Protein AF-A0A225DYH1-F1 (afdb_monomer_lite)

Secondary structure (DSSP, 8-state):
--B-HHHHHHHHHHH-HHHHHTS-TTTTT-HHHHHHHHHHHHHHHHHTT-HHHHHHHHHHHHHHHHHB-HHHHHHIIIIIIIHHHH-----S------------

Structure (mmCIF, N/CA/C/O backbone):
data_AF-A0A225DYH1-F1
#
_entry.id   AF-A0A225DYH1-F1
#
loop_
_atom_site.group_PDB
_atom_site.id
_atom_site.type_symbol
_atom_site.label_atom_id
_atom_site.label_alt_id
_atom_site.label_comp_id
_atom_site.label_asym_id
_atom_site.label_entity_id
_atom_site.label_seq_id
_atom_site.pdbx_PDB_ins_code
_atom_site.Cartn_x
_atom_site.Cartn_y
_atom_site.Cartn_z
_atom_site.occupancy
_atom_site.B_iso_or_equiv
_atom_site.auth_seq_id
_atom_site.auth_comp_id
_atom_site.auth_asym_id
_atom_site.auth_atom_id
_atom_site.pdbx_PDB_model_num
ATOM 1 N N . MET A 1 1 ? 18.269 -3.189 -11.341 1.00 55.94 1 MET A N 1
ATOM 2 C CA . MET A 1 1 ? 16.946 -3.661 -11.794 1.00 55.94 1 MET A CA 1
ATOM 3 C C . MET A 1 1 ? 15.935 -2.948 -10.926 1.00 55.94 1 MET A C 1
ATOM 5 O O . MET A 1 1 ? 16.079 -3.022 -9.713 1.00 55.94 1 MET A O 1
ATOM 9 N N . SER A 1 2 ? 15.031 -2.171 -11.509 1.00 68.25 2 SER A N 1
ATOM 10 C CA . SER A 1 2 ? 14.019 -1.456 -10.730 1.00 68.25 2 SER A CA 1
ATOM 11 C C . SER A 1 2 ? 12.886 -2.413 -10.357 1.00 68.25 2 SER A C 1
ATOM 13 O O . SER A 1 2 ? 12.548 -3.292 -11.149 1.00 68.25 2 SER A O 1
ATOM 15 N N . ALA A 1 3 ? 12.331 -2.273 -9.156 1.00 80.31 3 ALA A N 1
ATOM 16 C CA . ALA A 1 3 ? 11.293 -3.163 -8.646 1.00 80.31 3 ALA A CA 1
ATOM 17 C C . ALA A 1 3 ? 9.984 -3.002 -9.436 1.00 80.31 3 ALA A C 1
ATOM 19 O O . ALA A 1 3 ? 9.493 -1.888 -9.615 1.00 80.31 3 ALA A O 1
ATOM 20 N N . GLY A 1 4 ? 9.428 -4.114 -9.911 1.00 86.88 4 GLY A N 1
ATOM 21 C CA . GLY A 1 4 ? 8.134 -4.168 -10.594 1.00 86.88 4 GLY A CA 1
ATOM 22 C C . GLY A 1 4 ? 7.064 -4.859 -9.749 1.00 86.88 4 GLY A C 1
ATOM 23 O O . GLY A 1 4 ? 7.243 -5.082 -8.551 1.00 86.88 4 GLY A O 1
ATOM 24 N N . ARG A 1 5 ? 5.964 -5.253 -10.394 1.00 90.62 5 ARG A N 1
ATOM 25 C CA . ARG A 1 5 ? 4.838 -5.959 -9.761 1.00 90.62 5 ARG A CA 1
ATOM 26 C C . ARG A 1 5 ? 5.257 -7.202 -8.964 1.00 90.62 5 ARG A C 1
ATOM 28 O O . ARG A 1 5 ? 4.767 -7.412 -7.862 1.00 90.62 5 ARG A O 1
ATOM 35 N N . GLU A 1 6 ? 6.155 -8.022 -9.504 1.00 89.75 6 GLU A N 1
ATOM 36 C CA . GLU A 1 6 ? 6.579 -9.269 -8.848 1.00 89.75 6 GLU A CA 1
ATOM 37 C C . GLU A 1 6 ? 7.306 -9.016 -7.523 1.00 89.75 6 GLU A C 1
ATOM 39 O O . GLU A 1 6 ? 7.016 -9.670 -6.524 1.00 89.75 6 GLU A O 1
ATOM 44 N N . GLU A 1 7 ? 8.200 -8.026 -7.490 1.00 89.50 7 GLU A N 1
ATOM 45 C CA . GLU A 1 7 ? 8.907 -7.630 -6.267 1.00 89.50 7 GLU A CA 1
ATOM 46 C C . GLU A 1 7 ? 7.929 -7.059 -5.233 1.00 89.50 7 GLU A C 1
ATOM 48 O O . GLU A 1 7 ? 8.018 -7.385 -4.050 1.00 89.50 7 GLU A O 1
ATOM 53 N N . PHE A 1 8 ? 6.955 -6.258 -5.680 1.00 90.94 8 PHE A N 1
ATOM 54 C CA . PHE A 1 8 ? 5.878 -5.760 -4.825 1.00 90.94 8 PHE A CA 1
ATOM 55 C C . PHE A 1 8 ? 5.097 -6.905 -4.167 1.00 90.94 8 PHE A C 1
ATOM 57 O O . PHE A 1 8 ? 5.014 -6.958 -2.940 1.00 90.94 8 PHE A O 1
ATOM 64 N N . LEU A 1 9 ? 4.585 -7.852 -4.959 1.00 91.31 9 LEU A N 1
ATOM 65 C CA . LEU A 1 9 ? 3.812 -8.987 -4.447 1.00 91.31 9 LEU A CA 1
ATOM 66 C C . LEU A 1 9 ? 4.650 -9.902 -3.551 1.00 91.31 9 LEU A C 1
ATOM 68 O O . LEU A 1 9 ? 4.157 -10.362 -2.525 1.00 91.31 9 LEU A O 1
ATOM 72 N N . SER A 1 10 ? 5.918 -10.129 -3.899 1.00 92.44 10 SER A N 1
ATOM 73 C CA . SER A 1 10 ? 6.848 -10.925 -3.093 1.00 92.44 10 SER A CA 1
ATOM 74 C C . SER A 1 10 ? 7.052 -10.312 -1.704 1.00 92.44 10 SER A C 1
ATOM 76 O O . SER A 1 10 ? 6.870 -10.984 -0.685 1.00 92.44 10 SER A O 1
ATOM 78 N N . ARG A 1 11 ? 7.346 -9.005 -1.634 1.00 92.56 11 ARG A N 1
ATOM 79 C CA . ARG A 1 11 ? 7.507 -8.309 -0.348 1.00 92.56 11 ARG A CA 1
ATOM 80 C C . ARG A 1 11 ? 6.210 -8.234 0.439 1.00 92.56 11 ARG A C 1
ATOM 82 O O . ARG A 1 11 ? 6.243 -8.365 1.663 1.00 92.56 11 ARG A O 1
ATOM 89 N N . LEU A 1 12 ? 5.086 -8.033 -0.243 1.00 91.75 12 LEU A N 1
ATOM 90 C CA . LEU A 1 12 ? 3.785 -7.977 0.403 1.00 91.75 12 LEU A CA 1
ATOM 91 C C . LEU A 1 12 ? 3.414 -9.334 1.012 1.00 91.75 12 LEU A C 1
ATOM 93 O O . LEU A 1 12 ? 3.068 -9.385 2.186 1.00 91.75 12 LEU A O 1
ATOM 97 N N . ALA A 1 13 ? 3.591 -10.435 0.280 1.00 92.50 13 ALA A N 1
ATOM 98 C CA . ALA A 1 13 ? 3.340 -11.785 0.784 1.00 92.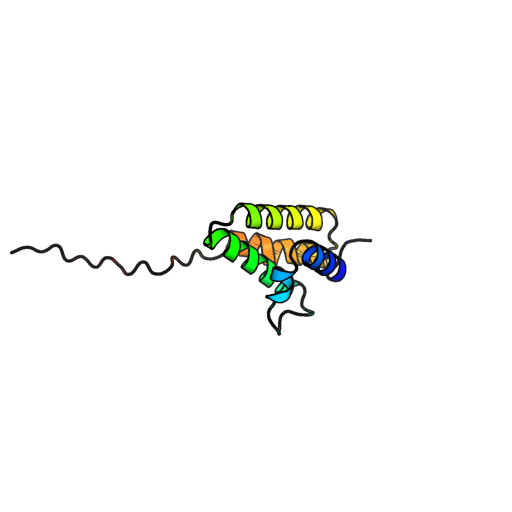50 13 ALA A CA 1
ATOM 99 C C . ALA A 1 13 ? 4.271 -12.166 1.948 1.00 92.50 13 ALA A C 1
ATOM 101 O O . ALA A 1 13 ? 3.842 -12.842 2.881 1.00 92.50 13 ALA A O 1
ATOM 102 N N . ALA A 1 14 ? 5.528 -11.710 1.923 1.00 92.75 14 ALA A N 1
ATOM 103 C CA . ALA A 1 14 ? 6.487 -11.975 2.994 1.00 92.75 14 ALA A CA 1
ATOM 104 C C . ALA A 1 14 ? 6.153 -11.238 4.303 1.00 92.75 14 ALA A C 1
ATOM 106 O O . ALA A 1 14 ? 6.434 -11.750 5.386 1.00 92.75 14 ALA A O 1
ATOM 107 N N . ASN A 1 15 ? 5.571 -10.038 4.221 1.00 90.81 15 ASN A N 1
ATOM 108 C CA . ASN A 1 15 ? 5.292 -9.206 5.395 1.00 90.81 15 ASN A CA 1
ATOM 109 C C . ASN A 1 15 ? 3.837 -9.286 5.876 1.00 90.81 15 ASN A C 1
ATOM 111 O O . ASN A 1 15 ? 3.591 -9.139 7.075 1.00 90.81 15 ASN A O 1
ATOM 115 N N . PHE A 1 16 ? 2.897 -9.496 4.951 1.00 92.50 16 PHE A N 1
ATOM 116 C CA . PHE A 1 16 ? 1.452 -9.391 5.151 1.00 92.50 16 PHE A CA 1
ATOM 117 C C . PHE A 1 16 ? 0.703 -10.448 4.312 1.00 92.50 16 PHE A C 1
ATOM 119 O O . PHE A 1 16 ? -0.071 -10.099 3.414 1.00 92.50 16 PHE A O 1
ATOM 126 N N . PRO A 1 17 ? 0.907 -11.752 4.577 1.00 90.44 17 PRO A N 1
ATOM 127 C CA . PRO A 1 17 ? 0.263 -12.816 3.804 1.00 90.44 17 PRO A CA 1
ATOM 128 C C . PRO A 1 17 ? -1.271 -12.732 3.850 1.00 90.44 17 PRO A C 1
ATOM 130 O O . PRO A 1 17 ? -1.930 -12.986 2.844 1.00 90.44 17 PRO A O 1
ATOM 133 N N . ASP A 1 18 ? -1.834 -12.296 4.981 1.00 88.00 18 ASP A N 1
ATOM 134 C CA . ASP A 1 18 ? -3.282 -12.133 5.161 1.00 88.00 18 ASP A CA 1
ATOM 135 C C . ASP A 1 18 ? -3.869 -11.038 4.258 1.00 88.00 18 ASP A C 1
ATOM 137 O O . ASP A 1 18 ? -5.004 -11.146 3.798 1.00 88.00 18 ASP A O 1
ATOM 141 N N . VAL A 1 19 ? -3.086 -9.994 3.967 1.00 88.62 19 VAL A N 1
ATOM 142 C CA . VAL A 1 19 ? -3.507 -8.906 3.078 1.00 88.62 19 VAL A CA 1
ATOM 143 C C . VAL A 1 19 ? -3.573 -9.396 1.637 1.00 88.62 19 VAL A C 1
ATOM 145 O O . VAL A 1 19 ? -4.573 -9.162 0.964 1.00 88.62 19 VAL A O 1
ATOM 148 N N . VAL A 1 20 ? -2.561 -10.146 1.189 1.00 88.62 20 VAL A N 1
ATOM 149 C CA . VAL A 1 20 ? -2.539 -10.752 -0.153 1.00 88.62 20 VAL A CA 1
ATOM 150 C C . VAL A 1 20 ? -3.685 -11.748 -0.327 1.00 88.62 20 VAL A C 1
ATOM 152 O O . VAL A 1 20 ? -4.327 -11.776 -1.373 1.00 88.62 20 VAL A O 1
ATOM 155 N N . ALA A 1 21 ? -3.985 -12.539 0.707 1.00 87.75 21 ALA A N 1
ATOM 156 C CA . ALA A 1 21 ? -5.116 -13.463 0.693 1.00 87.75 21 ALA A CA 1
ATOM 157 C C . ALA A 1 21 ? -6.478 -12.749 0.578 1.00 87.75 21 ALA A C 1
ATOM 159 O O . ALA A 1 21 ? -7.452 -13.355 0.136 1.00 87.75 21 ALA A O 1
ATOM 160 N N . GLY A 1 22 ? -6.546 -11.474 0.971 1.00 85.19 22 GLY A N 1
ATOM 161 C CA . GLY A 1 22 ? -7.741 -10.638 0.897 1.00 85.19 22 GLY A CA 1
ATOM 162 C C . GLY A 1 22 ? -7.925 -9.876 -0.419 1.00 85.19 22 GLY A C 1
ATOM 163 O O . GLY A 1 22 ? -8.901 -9.133 -0.525 1.00 85.19 22 GLY A O 1
ATOM 164 N N . PHE A 1 23 ? -7.017 -10.021 -1.390 1.00 88.06 23 PHE A N 1
ATOM 165 C CA . PHE A 1 23 ? -7.116 -9.335 -2.681 1.00 88.06 23 PHE A CA 1
ATOM 166 C C . PHE A 1 23 ? -8.342 -9.786 -3.475 1.00 88.06 23 PHE A C 1
ATOM 168 O O . PHE A 1 23 ? -8.770 -10.943 -3.423 1.00 88.06 23 PHE A O 1
ATOM 175 N N . GLY A 1 24 ? -8.913 -8.852 -4.233 1.00 81.00 24 GLY A N 1
ATOM 176 C CA . GLY A 1 24 ? -10.084 -9.115 -5.054 1.00 81.00 24 GLY A CA 1
ATOM 177 C C . GLY A 1 24 ? -9.785 -10.134 -6.164 1.00 81.00 24 GLY A C 1
ATOM 178 O O . GLY A 1 24 ? -8.702 -10.112 -6.755 1.00 81.00 24 GLY A O 1
ATOM 179 N N . PRO A 1 25 ? -10.755 -10.991 -6.544 1.00 78.88 25 PRO A N 1
ATOM 180 C CA . PRO A 1 25 ? -10.559 -11.990 -7.601 1.00 78.88 25 PRO A CA 1
ATOM 181 C C . PRO A 1 25 ? -10.272 -11.371 -8.980 1.00 78.88 25 PRO A C 1
ATOM 183 O O . PRO A 1 25 ? -9.769 -12.056 -9.865 1.00 78.88 25 PRO A O 1
ATOM 186 N N . TYR A 1 26 ? -10.581 -10.083 -9.160 1.00 80.25 26 TYR A N 1
ATOM 187 C CA . TYR A 1 26 ? -10.363 -9.329 -10.398 1.00 80.25 26 TYR A CA 1
ATOM 188 C C . TYR A 1 26 ? -9.130 -8.417 -10.355 1.00 80.25 26 TYR A C 1
ATOM 190 O O . TYR A 1 26 ? -8.785 -7.819 -11.369 1.00 80.25 26 TYR A O 1
ATOM 198 N N . SER A 1 27 ? -8.471 -8.303 -9.201 1.00 78.81 27 SER A N 1
ATOM 199 C CA . SER A 1 27 ? -7.303 -7.438 -9.023 1.00 78.81 27 SER A CA 1
ATOM 200 C C . SER A 1 27 ? -6.018 -8.115 -9.496 1.00 78.81 27 SER A C 1
ATOM 202 O O . SER A 1 27 ? -5.084 -7.449 -9.937 1.00 78.81 27 SER A O 1
ATOM 204 N N . ALA A 1 28 ? -5.971 -9.449 -9.436 1.00 79.31 28 ALA A N 1
ATOM 205 C CA . ALA A 1 28 ? -4.784 -10.229 -9.755 1.00 79.31 28 ALA A CA 1
ATOM 206 C C . ALA A 1 28 ? -4.306 -9.989 -11.198 1.00 79.31 28 ALA A C 1
ATOM 208 O O . ALA A 1 28 ? -5.032 -10.212 -12.165 1.00 79.31 28 ALA A O 1
ATOM 209 N N . GLY A 1 29 ? -3.049 -9.569 -11.338 1.00 81.94 29 GLY A N 1
ATOM 210 C CA . GLY A 1 29 ? -2.435 -9.260 -12.633 1.00 81.94 29 GLY A CA 1
ATOM 211 C C . GLY A 1 29 ? -2.519 -7.787 -13.028 1.00 81.94 29 GLY A C 1
ATOM 212 O O . GLY A 1 29 ? -1.841 -7.383 -13.972 1.00 81.94 29 GLY A O 1
ATOM 213 N N . LEU A 1 30 ? -3.285 -6.976 -12.295 1.00 88.88 30 LEU A N 1
ATOM 214 C CA . LEU A 1 30 ? -3.433 -5.543 -12.526 1.00 88.88 30 LEU A CA 1
ATOM 215 C C . LEU A 1 30 ? -2.752 -4.775 -11.394 1.00 88.88 30 LEU A C 1
ATOM 217 O O . LEU A 1 30 ? -3.321 -4.590 -10.323 1.00 88.88 30 LEU A O 1
ATOM 221 N N . LEU A 1 31 ? -1.536 -4.291 -11.651 1.00 90.81 31 LEU A N 1
ATOM 222 C CA . LEU A 1 31 ? -0.688 -3.640 -10.646 1.00 90.81 31 LEU A CA 1
ATOM 223 C C . LEU A 1 31 ? -1.407 -2.515 -9.878 1.00 90.81 31 LEU A C 1
ATOM 225 O O . LEU A 1 31 ? -1.324 -2.450 -8.657 1.00 90.81 31 LEU A O 1
ATOM 229 N N . HIS A 1 32 ? -2.141 -1.649 -10.577 1.00 91.25 32 HIS A N 1
ATOM 230 C CA . HIS A 1 32 ? -2.900 -0.568 -9.942 1.00 91.25 32 HIS A CA 1
ATOM 231 C C . HIS A 1 32 ? -4.015 -1.087 -9.019 1.00 91.25 32 HIS A C 1
ATOM 233 O O . HIS A 1 32 ? -4.225 -0.527 -7.946 1.00 91.25 32 HIS A O 1
ATOM 239 N N . CYS A 1 33 ? -4.696 -2.176 -9.390 1.00 90.75 33 CYS A N 1
ATOM 240 C CA . CYS A 1 33 ? -5.728 -2.792 -8.555 1.00 90.75 33 CYS A CA 1
ATOM 241 C C . CYS A 1 33 ? -5.120 -3.495 -7.336 1.00 90.75 33 CYS A C 1
ATOM 243 O O . CYS A 1 33 ? -5.636 -3.349 -6.238 1.00 90.75 33 CYS A O 1
ATOM 245 N N . GLU A 1 34 ? -3.999 -4.199 -7.502 1.00 92.44 34 GLU A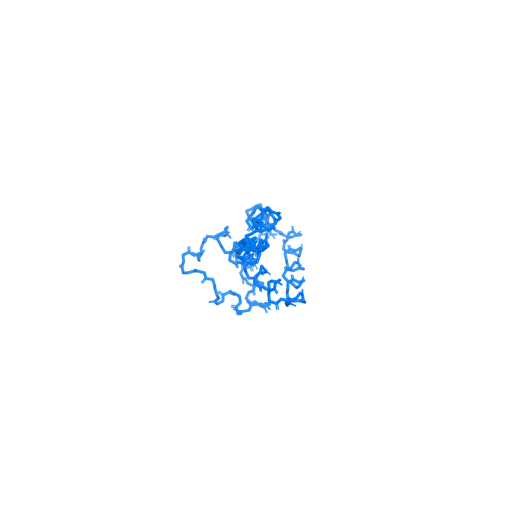 N 1
ATOM 246 C CA . GLU A 1 34 ? -3.274 -4.843 -6.395 1.00 92.44 34 GLU A CA 1
ATOM 247 C C . GLU A 1 34 ? -2.754 -3.809 -5.383 1.00 92.44 34 GLU A C 1
ATOM 249 O O . GLU A 1 34 ? -2.808 -4.020 -4.171 1.00 92.44 34 GLU A O 1
ATOM 254 N N . VAL A 1 35 ? -2.288 -2.656 -5.868 1.00 92.94 35 VAL A N 1
ATOM 255 C CA . VAL A 1 35 ? -1.903 -1.530 -5.011 1.00 92.94 35 VAL A CA 1
ATOM 256 C C . VAL A 1 35 ? -3.126 -0.894 -4.335 1.00 92.94 35 VAL A C 1
ATOM 258 O O . VAL A 1 35 ? -3.053 -0.556 -3.154 1.00 92.94 35 VAL A O 1
ATOM 261 N N . GLY A 1 36 ? -4.258 -0.789 -5.035 1.00 91.62 36 GLY A N 1
ATOM 262 C CA . GLY A 1 36 ? -5.528 -0.335 -4.461 1.00 91.62 36 GLY A CA 1
ATOM 263 C C . GLY A 1 36 ? -6.063 -1.263 -3.362 1.00 91.62 36 GLY A C 1
ATOM 264 O O . GLY A 1 36 ? -6.498 -0.789 -2.314 1.00 91.62 36 GLY A O 1
ATOM 265 N N . ASP A 1 37 ? -5.957 -2.581 -3.537 1.00 92.12 37 ASP A N 1
ATOM 266 C CA . ASP A 1 37 ? -6.328 -3.559 -2.508 1.00 92.12 37 ASP A CA 1
ATOM 267 C C . ASP A 1 37 ? -5.422 -3.434 -1.274 1.00 92.12 37 ASP A C 1
ATOM 269 O O . ASP A 1 37 ? -5.891 -3.494 -0.132 1.00 92.12 37 ASP A O 1
ATOM 273 N N . PHE A 1 38 ? -4.126 -3.184 -1.482 1.00 93.94 38 PHE A N 1
ATOM 274 C CA . PHE A 1 38 ? -3.208 -2.906 -0.382 1.00 93.94 38 PHE A CA 1
ATOM 275 C C . PHE A 1 38 ? -3.555 -1.601 0.350 1.00 93.94 38 PHE A C 1
ATOM 277 O O . PHE A 1 38 ? -3.560 -1.573 1.582 1.00 93.94 38 PHE A O 1
ATOM 284 N N . ARG A 1 39 ? -3.918 -0.539 -0.379 1.00 93.75 39 ARG A N 1
ATOM 285 C CA . ARG A 1 39 ? -4.420 0.710 0.214 1.00 93.75 39 ARG A CA 1
ATOM 286 C C . ARG A 1 39 ? -5.655 0.455 1.074 1.00 93.75 39 ARG A C 1
ATOM 288 O O . ARG A 1 39 ? -5.699 0.889 2.222 1.00 93.75 39 ARG A O 1
ATOM 295 N N . GLN A 1 40 ? -6.620 -0.307 0.563 1.00 91.56 40 GLN A N 1
ATOM 296 C CA . GLN A 1 40 ? -7.834 -0.645 1.303 1.00 91.56 40 GLN A CA 1
ATOM 297 C C . GLN A 1 40 ? -7.524 -1.440 2.582 1.00 91.56 40 GLN A C 1
ATOM 299 O O . GLN A 1 40 ? -8.180 -1.257 3.610 1.00 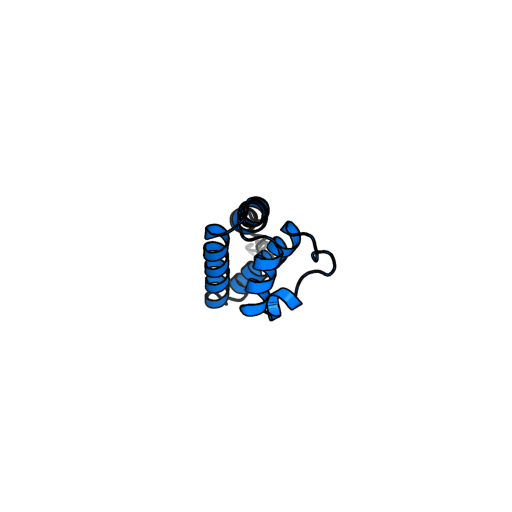91.56 40 GLN A O 1
ATOM 304 N N . ALA A 1 41 ? -6.512 -2.310 2.563 1.00 92.75 41 ALA A N 1
ATOM 305 C CA . ALA A 1 41 ? -6.045 -2.982 3.772 1.00 92.75 41 ALA A CA 1
ATOM 306 C C . ALA A 1 41 ? -5.472 -1.991 4.802 1.00 92.75 41 ALA A C 1
ATOM 308 O O . ALA A 1 41 ? -5.750 -2.124 5.996 1.00 92.75 41 ALA A O 1
ATOM 309 N N . THR A 1 42 ? -4.740 -0.966 4.357 1.00 92.62 42 THR A N 1
ATOM 310 C CA . THR A 1 42 ? -4.267 0.134 5.215 1.00 92.62 42 THR A CA 1
ATOM 311 C C . THR A 1 42 ? -5.418 0.938 5.806 1.00 92.62 42 THR A C 1
ATOM 313 O O . THR A 1 42 ? -5.445 1.136 7.019 1.00 92.62 42 THR A O 1
ATOM 316 N N . GLU A 1 43 ? -6.402 1.330 4.997 1.00 91.44 43 GLU A N 1
ATOM 317 C CA . GLU A 1 43 ? -7.609 2.026 5.465 1.00 91.44 43 GLU A CA 1
ATOM 318 C C . GLU A 1 43 ? -8.336 1.200 6.531 1.00 91.44 43 GLU A C 1
ATOM 320 O O . GLU A 1 43 ? -8.636 1.697 7.612 1.00 91.44 43 GLU A O 1
ATOM 325 N N . ARG A 1 44 ? -8.529 -0.104 6.293 1.00 91.31 44 ARG A N 1
ATOM 326 C CA . ARG A 1 44 ? -9.145 -1.012 7.274 1.00 91.31 44 ARG A CA 1
ATOM 327 C C . ARG A 1 44 ? -8.333 -1.121 8.561 1.00 91.31 44 ARG A C 1
ATOM 329 O O . ARG A 1 44 ? -8.923 -1.242 9.635 1.00 91.31 44 ARG A O 1
ATOM 336 N N . ALA A 1 45 ? -7.005 -1.127 8.488 1.00 90.56 45 ALA A N 1
ATOM 337 C CA . ALA A 1 45 ? -6.163 -1.130 9.679 1.00 90.56 45 ALA A CA 1
ATOM 338 C C . ALA A 1 45 ? -6.336 0.172 10.480 1.00 90.56 45 ALA A C 1
ATOM 340 O O . ALA A 1 45 ? -6.500 0.117 11.701 1.00 90.56 45 ALA A O 1
ATOM 341 N N . MET A 1 46 ? -6.383 1.322 9.800 1.00 89.56 46 MET A N 1
ATOM 342 C CA . MET A 1 46 ? -6.639 2.629 10.417 1.00 89.56 46 MET A CA 1
ATOM 343 C C . MET A 1 46 ? -8.031 2.692 11.064 1.00 89.56 46 MET A C 1
ATOM 345 O O . MET A 1 46 ? -8.134 3.009 12.248 1.00 89.56 46 MET A O 1
ATOM 349 N N . ASP A 1 47 ? -9.074 2.296 10.333 1.00 89.56 47 ASP A N 1
ATOM 350 C CA . ASP A 1 47 ? -10.471 2.263 10.786 1.00 89.56 47 ASP A CA 1
ATOM 351 C C . ASP A 1 47 ? -10.683 1.389 12.028 1.00 89.56 47 ASP A C 1
ATOM 353 O O . ASP A 1 47 ? -11.485 1.713 12.902 1.00 89.56 47 ASP A O 1
ATOM 357 N N . ASN A 1 48 ? -9.959 0.272 12.127 1.00 91.00 48 ASN A N 1
ATOM 358 C CA . ASN A 1 48 ? -10.030 -0.637 13.273 1.00 91.00 48 ASN A CA 1
ATOM 359 C C . ASN A 1 48 ? -9.107 -0.223 14.436 1.00 91.00 48 ASN A C 1
ATOM 361 O O . ASN A 1 48 ? -8.917 -1.002 15.371 1.00 91.00 48 ASN A O 1
ATOM 365 N N . GLY A 1 49 ? -8.485 0.960 14.376 1.00 91.25 49 GLY A N 1
ATOM 366 C CA . GLY A 1 49 ? -7.555 1.447 15.398 1.00 91.25 49 GLY A CA 1
ATOM 367 C C . GLY A 1 49 ? -6.223 0.690 15.449 1.00 91.25 49 GLY A C 1
ATOM 368 O O . GLY A 1 49 ? -5.433 0.885 16.375 1.00 91.25 49 GLY A O 1
ATOM 369 N N . ARG A 1 50 ? -5.927 -0.162 14.459 1.00 92.69 50 ARG A N 1
ATOM 370 C CA . ARG A 1 50 ? -4.670 -0.918 14.347 1.00 92.69 50 ARG A CA 1
ATOM 371 C C . ARG A 1 50 ? -3.583 -0.053 13.707 1.00 92.69 50 ARG A C 1
ATOM 373 O O . ARG A 1 50 ? -2.996 -0.401 12.687 1.00 92.69 50 ARG A O 1
ATOM 380 N N . LEU A 1 51 ? -3.297 1.090 14.331 1.00 91.69 51 LEU A N 1
ATOM 381 C CA . LEU A 1 51 ? -2.358 2.088 13.801 1.00 91.69 51 LEU A CA 1
ATOM 382 C C . LEU A 1 51 ? -0.936 1.540 13.622 1.00 91.69 51 LEU A C 1
ATOM 384 O O . LEU A 1 51 ? -0.241 1.935 12.693 1.00 91.69 51 LEU A O 1
ATOM 388 N N . TRP A 1 52 ? -0.526 0.591 14.466 1.00 92.62 52 TRP A N 1
ATOM 389 C CA . TRP A 1 52 ? 0.763 -0.096 14.345 1.00 92.62 52 TRP A CA 1
ATOM 390 C C . TRP A 1 52 ? 0.881 -0.903 13.042 1.00 92.62 52 TRP A C 1
ATOM 392 O O . TRP A 1 52 ? 1.964 -1.019 12.477 1.00 92.62 52 TRP A O 1
ATOM 402 N N . GLU A 1 53 ? -0.224 -1.469 12.555 1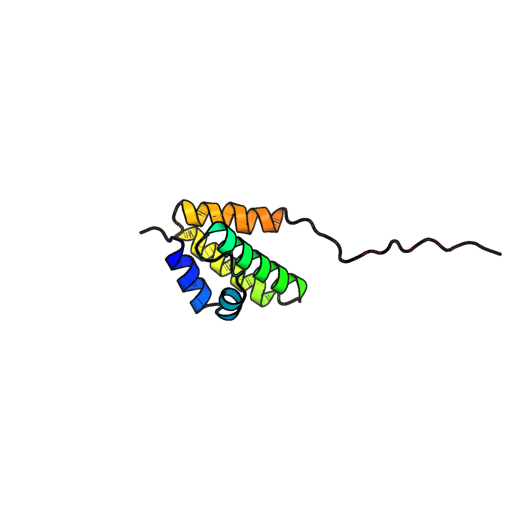.00 92.31 53 GLU A N 1
ATOM 403 C CA . GLU A 1 53 ? -0.269 -2.235 11.308 1.00 92.31 53 GLU A CA 1
ATOM 404 C C . GLU A 1 53 ? -0.230 -1.279 10.113 1.00 92.31 53 GLU A C 1
ATOM 406 O O . GLU A 1 53 ? 0.595 -1.448 9.216 1.00 92.31 53 GLU A O 1
ATOM 411 N N . ALA A 1 54 ? -1.018 -0.199 10.174 1.00 92.12 54 ALA A N 1
ATOM 412 C CA . ALA A 1 54 ? -0.988 0.870 9.179 1.00 92.12 54 ALA A CA 1
ATOM 413 C C . ALA A 1 54 ? 0.410 1.509 9.052 1.00 92.12 54 ALA A C 1
ATOM 415 O O . ALA A 1 54 ? 0.898 1.711 7.942 1.00 92.12 54 ALA A O 1
ATOM 416 N N . GLU A 1 55 ? 1.110 1.755 10.165 1.00 93.94 55 GLU A N 1
ATOM 417 C CA . GLU A 1 55 ? 2.493 2.253 10.150 1.00 93.94 55 GLU A CA 1
ATOM 418 C C . GLU A 1 55 ? 3.434 1.301 9.397 1.00 93.94 55 GLU A C 1
ATOM 420 O O . GLU A 1 55 ? 4.265 1.734 8.593 1.00 93.94 55 GLU A O 1
ATOM 425 N N . ARG A 1 56 ? 3.292 -0.013 9.612 1.00 95.06 56 ARG A N 1
ATOM 426 C CA . ARG A 1 56 ? 4.090 -1.009 8.889 1.00 95.06 56 ARG A CA 1
ATOM 427 C C . ARG A 1 56 ? 3.767 -1.021 7.394 1.00 95.06 56 ARG A C 1
ATOM 429 O O . ARG A 1 56 ? 4.690 -1.202 6.602 1.00 95.06 56 ARG A O 1
ATOM 436 N N . HIS A 1 57 ? 2.512 -0.792 7.003 1.00 94.06 57 HIS A N 1
ATOM 437 C CA . HIS A 1 57 ? 2.152 -0.642 5.591 1.00 94.06 57 HIS A CA 1
ATOM 438 C C . HIS A 1 57 ? 2.840 0.581 4.971 1.00 94.06 57 HIS A C 1
ATOM 440 O O . HIS A 1 57 ? 3.485 0.456 3.931 1.00 94.06 57 HIS A O 1
ATOM 446 N N . PHE A 1 58 ? 2.802 1.739 5.640 1.00 93.56 58 PHE A N 1
ATOM 447 C CA . PHE A 1 58 ? 3.490 2.947 5.167 1.00 93.56 58 PHE A CA 1
ATOM 448 C C . PHE A 1 58 ? 5.000 2.761 5.039 1.00 93.56 58 PHE A C 1
ATOM 450 O O . PHE A 1 58 ? 5.597 3.219 4.064 1.00 93.56 58 PHE A O 1
ATOM 457 N N . ARG A 1 59 ? 5.622 2.056 5.989 1.00 94.94 59 ARG A N 1
ATOM 458 C CA . ARG A 1 59 ? 7.053 1.746 5.923 1.00 94.94 59 ARG A CA 1
ATOM 459 C C . ARG A 1 59 ? 7.388 0.907 4.691 1.00 94.94 59 ARG A C 1
ATOM 461 O O . ARG A 1 59 ? 8.321 1.250 3.972 1.00 94.94 59 ARG A O 1
ATOM 468 N N . LEU A 1 60 ? 6.591 -0.125 4.404 1.00 93.50 60 LEU A N 1
ATOM 469 C CA . LEU A 1 60 ? 6.770 -0.940 3.202 1.00 93.50 60 LEU A CA 1
ATOM 470 C C . LEU A 1 60 ? 6.627 -0.097 1.922 1.00 93.50 60 LEU A C 1
ATOM 472 O O . LEU A 1 60 ? 7.441 -0.233 1.011 1.00 93.50 60 LEU A O 1
ATOM 476 N N . VAL A 1 61 ? 5.642 0.804 1.853 1.00 93.38 61 VAL A N 1
ATOM 477 C CA . VAL A 1 61 ? 5.471 1.709 0.700 1.00 93.38 61 VAL A CA 1
ATOM 478 C C . VAL A 1 61 ? 6.683 2.617 0.509 1.00 93.38 61 VAL A C 1
ATOM 480 O O . VAL A 1 61 ? 7.164 2.756 -0.615 1.00 93.38 61 VAL A O 1
ATOM 483 N N . ALA A 1 62 ? 7.213 3.201 1.585 1.00 93.56 62 ALA A N 1
ATOM 484 C CA . ALA A 1 62 ? 8.403 4.046 1.517 1.00 93.56 62 ALA A CA 1
ATOM 485 C C . ALA A 1 62 ? 9.632 3.268 1.010 1.00 93.56 62 ALA A C 1
ATOM 487 O O . ALA A 1 62 ? 10.375 3.759 0.158 1.00 93.56 62 ALA A O 1
ATOM 488 N N . GLU A 1 63 ? 9.821 2.035 1.486 1.00 93.56 63 GLU A N 1
ATOM 489 C CA . GLU A 1 63 ? 10.891 1.147 1.023 1.00 93.56 63 GLU A CA 1
ATOM 490 C C . GLU A 1 63 ? 10.732 0.766 -0.454 1.00 93.56 63 GLU A C 1
ATOM 492 O O . GLU A 1 63 ? 11.718 0.736 -1.192 1.00 93.56 63 GLU A O 1
ATOM 497 N N . LEU A 1 64 ? 9.504 0.495 -0.905 1.00 92.75 64 LEU A N 1
ATOM 498 C CA . LEU A 1 64 ? 9.211 0.176 -2.301 1.00 92.75 64 LEU A CA 1
ATOM 499 C C . LEU A 1 64 ? 9.445 1.381 -3.213 1.00 92.75 64 LEU A C 1
ATOM 501 O O . LEU A 1 64 ? 10.091 1.225 -4.245 1.00 92.75 64 LEU A O 1
ATOM 505 N N . LEU A 1 65 ? 9.002 2.582 -2.829 1.00 91.88 65 LEU A N 1
ATOM 506 C CA . LEU A 1 65 ? 9.218 3.812 -3.602 1.00 91.88 65 LEU A CA 1
ATOM 507 C C . LEU A 1 65 ? 10.704 4.108 -3.841 1.00 91.88 65 LEU A C 1
ATOM 509 O O . LEU A 1 65 ? 11.059 4.623 -4.901 1.00 91.88 65 LEU A O 1
ATOM 513 N N . ALA A 1 66 ? 11.579 3.750 -2.897 1.00 92.12 66 ALA A N 1
ATOM 514 C CA . ALA A 1 66 ? 13.022 3.942 -3.034 1.00 92.12 66 ALA A CA 1
ATOM 515 C C . ALA A 1 66 ? 13.654 3.078 -4.142 1.00 92.12 66 ALA A C 1
ATOM 517 O O . ALA A 1 66 ? 14.704 3.437 -4.676 1.00 92.12 66 ALA A O 1
ATOM 518 N N . VAL A 1 67 ? 13.032 1.947 -4.493 1.00 91.56 67 VAL A N 1
ATOM 519 C CA . VAL A 1 67 ? 13.561 0.980 -5.474 1.00 91.56 67 VAL A CA 1
ATOM 520 C C . VAL A 1 67 ? 12.634 0.746 -6.673 1.00 91.56 67 VAL A C 1
ATOM 522 O O . VAL A 1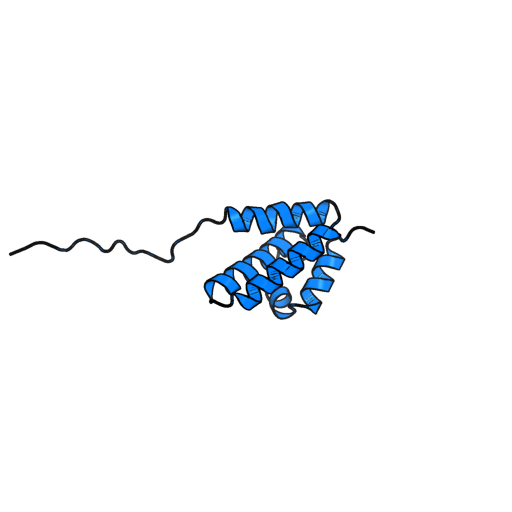 67 ? 13.001 0.013 -7.595 1.00 91.56 67 VAL A O 1
ATOM 525 N N . ALA A 1 68 ? 11.443 1.347 -6.674 1.00 91.00 68 ALA A N 1
ATOM 526 C CA . ALA A 1 68 ? 10.398 1.121 -7.661 1.00 91.00 68 ALA A CA 1
ATOM 527 C C . ALA A 1 68 ? 10.825 1.520 -9.079 1.00 91.00 68 ALA A C 1
ATOM 529 O O . ALA A 1 68 ? 11.423 2.570 -9.322 1.00 91.00 68 ALA A O 1
ATOM 530 N N . GLY A 1 69 ? 10.469 0.670 -10.040 1.00 92.00 69 GLY A N 1
ATOM 531 C CA . GLY A 1 69 ? 10.432 1.022 -11.452 1.00 92.00 69 GLY A CA 1
ATOM 532 C C . GLY A 1 69 ? 9.306 2.011 -11.753 1.00 92.00 69 GLY A C 1
ATOM 533 O O . GLY A 1 69 ? 8.445 2.238 -10.903 1.00 92.00 69 GLY A O 1
ATOM 534 N N . PRO A 1 70 ? 9.287 2.591 -12.963 1.00 91.19 70 PRO A N 1
ATOM 535 C CA . PRO A 1 70 ? 8.341 3.648 -13.323 1.00 91.19 70 PRO A CA 1
ATOM 536 C C . PRO A 1 70 ? 6.876 3.223 -13.145 1.00 91.19 70 PRO A C 1
ATOM 538 O O . PRO A 1 70 ? 6.082 3.995 -12.621 1.00 91.19 70 PRO A O 1
ATOM 541 N N . GLU A 1 71 ? 6.532 1.985 -13.503 1.00 92.25 71 GLU A N 1
ATOM 542 C CA . GLU A 1 71 ? 5.163 1.462 -13.386 1.00 92.25 71 GLU A CA 1
ATOM 543 C C . GLU A 1 71 ? 4.730 1.281 -11.924 1.00 92.25 71 GLU A C 1
ATOM 545 O O . GLU A 1 71 ? 3.671 1.760 -11.528 1.00 92.25 71 GLU A O 1
ATOM 550 N N . LEU A 1 72 ? 5.568 0.637 -11.100 1.00 92.44 72 LEU A N 1
ATOM 551 C CA . LEU A 1 72 ? 5.290 0.447 -9.671 1.00 92.44 72 LEU A CA 1
ATOM 552 C C . LEU A 1 72 ? 5.242 1.781 -8.932 1.00 92.44 72 LEU A C 1
ATOM 554 O O . LEU A 1 72 ? 4.375 1.985 -8.089 1.00 92.44 72 LEU A O 1
ATOM 558 N N . ARG A 1 73 ? 6.145 2.700 -9.269 1.00 93.69 73 ARG A N 1
ATOM 559 C CA . ARG A 1 73 ? 6.166 4.037 -8.690 1.00 93.69 73 ARG A CA 1
ATOM 560 C C . ARG A 1 73 ? 4.873 4.782 -8.997 1.00 93.69 73 ARG A C 1
ATOM 562 O O . ARG A 1 73 ? 4.245 5.274 -8.070 1.00 93.69 73 ARG A O 1
ATOM 569 N N . ASN A 1 74 ? 4.454 4.788 -10.261 1.00 93.06 74 ASN A N 1
ATOM 570 C CA . ASN A 1 74 ? 3.197 5.404 -10.673 1.00 93.06 74 ASN A CA 1
ATOM 571 C C . ASN A 1 74 ? 1.997 4.785 -9.937 1.00 93.06 74 ASN A C 1
ATOM 573 O O . ASN A 1 74 ? 1.123 5.503 -9.465 1.00 93.06 74 ASN A O 1
ATOM 577 N N . ALA A 1 75 ? 1.963 3.460 -9.780 1.00 93.56 75 ALA A N 1
ATOM 578 C CA . ALA A 1 75 ? 0.894 2.799 -9.035 1.00 93.56 75 ALA A CA 1
ATOM 579 C C . ALA A 1 75 ? 0.878 3.175 -7.546 1.00 93.56 75 ALA A C 1
ATOM 581 O O . ALA A 1 75 ? -0.191 3.435 -7.005 1.00 93.56 75 ALA A O 1
ATOM 582 N N . LEU A 1 76 ? 2.038 3.250 -6.887 1.00 92.62 76 LEU A N 1
ATOM 583 C CA . LEU A 1 76 ? 2.137 3.664 -5.482 1.00 92.62 76 LEU A CA 1
ATOM 584 C C . LEU A 1 76 ? 1.805 5.150 -5.283 1.00 92.62 76 LEU A C 1
ATOM 586 O O . LEU A 1 76 ? 1.174 5.512 -4.295 1.00 92.62 76 LEU A O 1
ATOM 590 N N . GLU A 1 77 ? 2.211 6.021 -6.202 1.00 91.44 77 GLU A N 1
ATOM 591 C CA . GLU A 1 77 ? 1.910 7.452 -6.117 1.00 91.44 77 GLU A CA 1
ATOM 592 C C . GLU A 1 77 ? 0.407 7.709 -6.321 1.00 91.44 77 GLU A C 1
ATOM 594 O O . GLU A 1 77 ? -0.204 8.372 -5.487 1.00 91.44 77 GLU A O 1
ATOM 599 N N . ILE A 1 78 ? -0.206 7.113 -7.349 1.00 90.00 78 ILE A N 1
ATOM 600 C CA . ILE A 1 78 ? -1.615 7.354 -7.696 1.00 90.00 78 ILE A CA 1
ATOM 601 C C . ILE A 1 78 ? -2.567 6.467 -6.878 1.00 90.00 78 ILE A C 1
ATOM 603 O O . ILE A 1 78 ? -3.383 6.943 -6.097 1.00 90.00 78 ILE A O 1
ATOM 607 N N . SER A 1 79 ? -2.459 5.145 -7.018 1.00 89.25 79 SER A N 1
ATOM 608 C CA . SER A 1 79 ? -3.452 4.202 -6.477 1.00 89.25 79 SER A CA 1
ATOM 609 C C . SER A 1 79 ? -3.301 3.927 -4.980 1.00 89.25 79 SER A C 1
ATOM 611 O O . SER A 1 79 ? -4.200 3.335 -4.378 1.00 89.25 79 SER A O 1
ATOM 613 N N . TYR A 1 80 ? -2.180 4.338 -4.374 1.00 90.81 80 TYR A N 1
ATOM 614 C CA . TYR A 1 80 ? -1.979 4.259 -2.928 1.00 90.81 80 TYR A CA 1
ATOM 615 C C . TYR A 1 80 ? -1.995 5.637 -2.272 1.00 90.81 80 TYR A C 1
ATOM 617 O O . TYR A 1 80 ? -2.883 5.895 -1.472 1.00 90.81 80 TYR A O 1
ATOM 625 N N . LEU A 1 81 ? -1.024 6.512 -2.557 1.00 89.44 81 LEU A N 1
ATOM 626 C CA . LEU A 1 81 ? -0.864 7.766 -1.812 1.00 89.44 81 LEU A CA 1
ATOM 627 C C . LEU A 1 81 ? -1.930 8.805 -2.154 1.00 89.44 81 LEU A C 1
ATOM 629 O O . LEU A 1 81 ? -2.528 9.361 -1.236 1.00 89.44 81 LEU A O 1
ATOM 633 N N . GLU A 1 82 ? -2.159 9.070 -3.439 1.00 86.31 82 GLU A N 1
ATOM 634 C CA . GLU A 1 82 ? -3.168 10.036 -3.874 1.00 86.31 82 GLU A CA 1
ATOM 635 C C . GLU A 1 82 ? -4.566 9.572 -3.464 1.00 86.31 82 GLU A C 1
ATOM 637 O O . GLU A 1 82 ? -5.260 10.312 -2.773 1.00 86.31 82 GLU A O 1
ATOM 642 N N . ASP A 1 83 ? -4.931 8.322 -3.757 1.00 82.81 83 ASP A N 1
ATOM 643 C CA . ASP A 1 83 ? -6.220 7.766 -3.332 1.00 82.81 83 ASP A CA 1
ATOM 644 C C . ASP A 1 83 ? -6.404 7.762 -1.802 1.00 82.81 83 ASP A C 1
ATOM 646 O O . ASP A 1 83 ? -7.513 7.975 -1.325 1.00 82.81 83 ASP A O 1
ATOM 650 N N . LEU A 1 84 ? -5.347 7.545 -1.009 1.00 82.62 84 LEU A N 1
ATOM 651 C CA . LEU A 1 84 ? -5.445 7.587 0.456 1.00 82.62 84 LEU A CA 1
ATOM 652 C C . LEU A 1 84 ? -5.558 9.023 0.988 1.00 82.62 84 LEU A C 1
ATOM 654 O O . LEU A 1 84 ? -6.226 9.259 1.992 1.00 82.62 84 LEU A O 1
ATOM 658 N N . ALA A 1 85 ? -4.893 9.983 0.341 1.00 77.25 85 ALA A N 1
ATOM 659 C CA . ALA A 1 85 ? -4.922 11.393 0.724 1.00 77.25 85 ALA A CA 1
ATOM 660 C C . ALA A 1 85 ? -6.211 12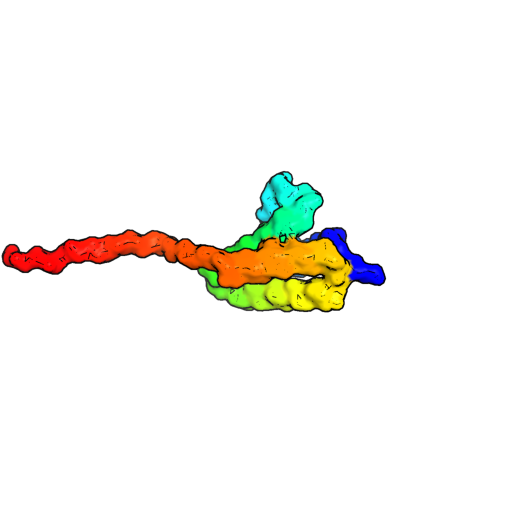.101 0.278 1.00 77.25 85 ALA A C 1
ATOM 662 O O . ALA A 1 85 ? -6.679 13.011 0.962 1.00 77.25 85 ALA A O 1
ATOM 663 N N . LEU A 1 86 ? -6.760 11.698 -0.868 1.00 69.56 86 LEU A N 1
ATOM 664 C CA . LEU A 1 86 ? -7.990 12.228 -1.456 1.00 69.56 86 LEU A CA 1
ATOM 665 C C . LEU A 1 86 ? -9.225 11.395 -1.115 1.00 69.56 86 LEU A C 1
ATOM 667 O O . LEU A 1 86 ? -10.333 11.817 -1.445 1.00 69.56 86 LEU A O 1
ATOM 671 N N . GLY A 1 87 ? -9.042 10.232 -0.484 1.00 59.53 87 GLY A N 1
ATOM 672 C CA . GLY A 1 87 ? -10.119 9.334 -0.103 1.00 59.53 87 GLY A CA 1
ATOM 673 C C . GLY A 1 87 ? -11.200 10.107 0.634 1.00 59.53 87 GLY A C 1
ATOM 674 O O . GLY A 1 87 ? -10.948 10.686 1.694 1.00 59.53 87 GLY A O 1
ATOM 675 N N . GLU A 1 88 ? -12.395 10.155 0.038 1.00 54.47 88 GLU A N 1
ATOM 676 C CA . GLU A 1 88 ? -13.544 10.784 0.668 1.00 54.47 88 GLU A CA 1
ATOM 677 C C . GLU A 1 88 ? -13.710 10.170 2.054 1.00 54.47 88 GLU A C 1
ATOM 679 O O . GLU A 1 88 ? -13.949 8.970 2.208 1.00 54.47 88 GLU A O 1
ATOM 684 N N . PHE A 1 89 ? -13.596 11.008 3.080 1.00 48.88 89 PHE A N 1
ATOM 685 C CA . PHE A 1 89 ? -14.103 10.663 4.389 1.00 48.88 89 PHE A CA 1
ATOM 686 C C . PHE A 1 89 ? -15.615 10.510 4.219 1.00 48.88 89 PHE A C 1
ATOM 688 O O . PHE A 1 89 ? -16.345 11.493 4.286 1.00 48.88 89 PHE A O 1
ATOM 695 N N . THR A 1 90 ? -16.104 9.302 3.940 1.00 45.81 90 THR A N 1
ATOM 696 C CA . THR A 1 90 ? -17.516 8.985 4.130 1.00 45.81 90 THR A CA 1
ATOM 697 C C . THR A 1 90 ? -17.701 8.800 5.630 1.00 45.81 90 THR A C 1
ATOM 699 O O . THR A 1 90 ? -17.338 7.734 6.142 1.00 45.81 90 THR A O 1
ATOM 702 N N . PRO A 1 91 ? -18.212 9.798 6.384 1.00 43.06 91 PRO A N 1
ATOM 703 C CA . PRO A 1 91 ? -18.578 9.547 7.765 1.00 43.06 91 PRO A CA 1
ATOM 704 C C . PRO A 1 91 ? -19.578 8.393 7.749 1.00 43.06 91 PRO A C 1
ATOM 706 O O . PRO A 1 91 ? -20.596 8.455 7.055 1.00 43.06 91 PRO A O 1
ATOM 709 N N . ARG A 1 92 ? -19.288 7.313 8.486 1.00 45.38 92 ARG A N 1
ATOM 710 C CA . ARG A 1 92 ? -20.301 6.290 8.758 1.00 45.38 92 ARG A CA 1
ATOM 711 C C . ARG A 1 92 ? -21.474 7.005 9.416 1.00 45.38 92 ARG A C 1
ATOM 713 O O . ARG A 1 92 ? -21.340 7.446 10.550 1.00 45.38 92 ARG A O 1
ATOM 720 N N . GLY A 1 93 ? -22.559 7.160 8.659 1.00 50.12 93 GLY A N 1
ATOM 721 C CA . GLY A 1 93 ? -23.864 7.652 9.083 1.00 50.12 93 GLY A CA 1
ATOM 722 C C . GLY A 1 93 ? -23.855 8.573 10.300 1.00 50.12 93 GLY A C 1
ATOM 723 O O . GLY A 1 93 ? -24.220 8.148 11.391 1.00 50.12 93 GLY A O 1
ATOM 724 N N . THR A 1 94 ? -23.556 9.859 10.116 1.00 44.22 94 THR A N 1
ATOM 725 C CA . THR A 1 94 ? -24.319 10.844 10.883 1.00 44.22 94 THR A CA 1
ATOM 726 C C . THR A 1 94 ? -25.717 10.845 10.283 1.00 44.22 94 THR A C 1
ATOM 728 O O . THR A 1 94 ? -25.998 11.590 9.343 1.00 44.22 94 THR A O 1
ATOM 731 N N . GLU A 1 95 ? -26.596 9.983 10.796 1.00 52.12 95 GLU A N 1
ATOM 732 C CA . GLU A 1 95 ? -28.009 10.340 10.786 1.00 52.12 95 GLU A CA 1
ATOM 733 C C . GLU A 1 95 ? -28.087 11.766 11.355 1.00 52.12 95 GLU A C 1
ATOM 735 O O . GLU A 1 95 ? -27.459 12.041 12.388 1.00 52.12 95 GLU A O 1
ATOM 740 N N . PRO A 1 96 ? -28.752 12.717 10.679 1.00 45.94 96 PRO A N 1
ATOM 741 C CA . PRO A 1 96 ? -28.938 14.024 11.270 1.00 45.94 96 PRO A CA 1
ATOM 742 C C . PRO A 1 96 ? -29.675 13.793 12.585 1.00 45.94 96 PRO A C 1
ATOM 744 O O . PRO A 1 96 ? -30.764 13.221 12.597 1.00 45.94 96 PRO A O 1
ATOM 747 N N . CYS A 1 97 ? -29.061 14.214 13.692 1.00 48.34 97 CYS A N 1
ATOM 748 C CA . CYS A 1 97 ? -29.747 14.375 14.962 1.00 48.34 97 CYS A CA 1
ATOM 749 C C . CYS A 1 97 ? -30.860 15.401 14.706 1.00 48.34 97 CYS A C 1
ATOM 751 O O . CYS A 1 97 ? -30.646 16.614 14.724 1.00 48.34 97 CYS A O 1
ATOM 753 N N . GLY A 1 98 ? -32.016 14.884 14.295 1.00 43.88 98 GLY A N 1
ATOM 754 C CA . GLY A 1 98 ? -33.194 15.636 13.928 1.00 43.88 98 GLY A CA 1
ATOM 755 C C . GLY A 1 98 ? -33.741 16.282 15.180 1.00 43.88 98 GLY A C 1
ATOM 756 O O . GLY A 1 98 ? -34.414 15.642 15.978 1.00 43.88 98 GLY A O 1
ATOM 757 N N . SER A 1 99 ? -33.381 17.552 15.335 1.00 57.12 99 SER A N 1
ATOM 758 C CA . SER A 1 99 ? -34.076 18.587 16.087 1.00 57.12 99 SER A CA 1
ATOM 759 C C . SER A 1 99 ? -35.504 18.200 16.494 1.00 57.12 99 SER A C 1
ATOM 761 O O . SER A 1 99 ? -36.426 18.194 15.681 1.00 57.12 99 SER A O 1
ATOM 763 N N . GLY A 1 100 ? -35.665 17.915 17.784 1.00 43.22 100 GLY A N 1
ATOM 764 C CA . GLY A 1 100 ? -36.945 17.744 18.464 1.00 43.22 100 GLY A CA 1
ATOM 765 C C . GLY A 1 100 ? -37.009 18.570 19.748 1.00 43.22 100 GLY A C 1
ATOM 766 O O . GLY A 1 100 ? -37.607 18.142 20.726 1.00 43.22 100 GLY A O 1
ATOM 767 N N . CYS A 1 101 ? -36.358 19.737 19.777 1.00 47.47 101 CYS A N 1
ATOM 768 C CA . CYS A 1 101 ? -36.578 20.746 20.810 1.00 47.47 101 CYS A CA 1
ATOM 769 C C . CYS A 1 101 ? -37.762 21.627 20.396 1.00 47.47 101 CYS A C 1
ATOM 771 O O . CYS A 1 101 ? -37.524 22.596 19.695 1.00 47.47 101 CYS A O 1
ATOM 773 N N . HIS A 1 102 ? -38.991 21.292 20.798 1.00 46.56 102 HIS A N 1
ATOM 774 C CA . HIS A 1 102 ? -40.171 22.164 21.007 1.00 46.56 102 HIS A CA 1
ATOM 775 C C . HIS A 1 102 ? -41.086 21.321 21.931 1.00 46.56 102 HIS A C 1
ATOM 777 O O . HIS A 1 102 ? -41.429 20.207 21.563 1.00 46.56 102 HIS A O 1
ATOM 783 N N . GLY A 1 103 ? -41.427 21.655 23.176 1.00 50.88 103 GLY A N 1
ATOM 784 C CA . GLY A 1 103 ? -41.806 22.957 23.708 1.00 50.88 103 GLY A CA 1
ATOM 785 C C . GLY A 1 103 ? -43.333 23.114 23.702 1.00 50.88 103 GLY A C 1
ATOM 786 O O . GLY A 1 103 ? -43.817 23.920 22.917 1.00 50.88 103 GLY A O 1
ATOM 787 N N . ASN A 1 104 ? -44.066 22.317 24.500 1.00 45.88 104 ASN A N 1
ATOM 788 C CA . ASN A 1 104 ? -45.165 22.735 25.400 1.00 45.88 104 ASN A CA 1
ATOM 789 C C . ASN A 1 104 ? -45.692 21.546 26.219 1.00 45.88 104 ASN A C 1
ATOM 791 O O . ASN A 1 104 ? -46.101 20.546 25.590 1.00 45.88 104 ASN A O 1
#

Sequence (104 aa):
MSAGREEFLSRLAANFPDVVAGFGPYSAGLLHCEVGDFRQATERAMDNGRLWEAERHFRLVAELLAVAGPELRNALEISYLEDLALGEFTPRGTEPCGSGCHGN

pLDDT: mean 82.17, std 16.54, range [43.06, 95.06]

Foldseek 3Di:
DFDDQVNLVVVCCVPPVVLVVQQDPPQPPPLLSSLLSLLVVLVVCVVVVVVVVNVVSVVSLVVNCVRHDPVNVVSCVPSHVVCNVVVPPPPPDPPPPPDPDDDD

InterPro domains:
  IPR056091 Domain of unknown function DUF7674 [PF24722] (11-85)

Organism: NCBI:txid1908690

Radius of gyration: 17.96 Å; chains: 1; bounding box: 62×36×39 Å